Protein AF-A0A6N9TSB9-F1 (afdb_monomer_lite)

pLDDT: mean 78.75, std 9.74, range [46.22, 89.25]

Secondary structure (DSSP, 8-state):
---GGG---HHHHHHHTTHHHHHHT-TTS-HHHHHHHHHHHHHHHHHHHHHHH-HHHHHHTTHHHHHHHHHHHHH-

Radius of gyration: 14.08 Å; chains: 1; bounding box: 31×23×35 Å

Organism: Streptomyces halstedii (NCBI:txid1944)

Structure (mmCIF, N/CA/C/O backbone):
data_AF-A0A6N9TSB9-F1
#
_entry.id   AF-A0A6N9TSB9-F1
#
loop_
_atom_site.group_PDB
_atom_site.id
_atom_site.type_symbol
_atom_site.label_atom_id
_atom_site.label_alt_id
_atom_site.label_comp_id
_atom_site.label_asym_id
_atom_site.label_entity_id
_atom_site.label_seq_id
_atom_site.pdbx_PDB_ins_code
_atom_site.Cartn_x
_atom_site.Cartn_y
_atom_site.Cartn_z
_atom_site.occupancy
_atom_site.B_iso_or_equiv
_atom_site.auth_seq_id
_atom_site.auth_comp_id
_atom_site.auth_asym_id
_atom_site.auth_atom_id
_atom_site.pdbx_PDB_model_num
ATOM 1 N N . MET A 1 1 ? 20.773 -0.349 -17.362 1.00 46.22 1 MET A N 1
ATOM 2 C CA . MET A 1 1 ? 19.302 -0.268 -17.434 1.00 46.22 1 MET A CA 1
ATOM 3 C C . MET A 1 1 ? 18.808 -1.590 -16.878 1.00 46.22 1 MET A C 1
ATOM 5 O O . MET A 1 1 ? 19.189 -2.612 -17.432 1.00 46.22 1 MET A O 1
ATOM 9 N N . VAL A 1 2 ? 18.177 -1.597 -15.703 1.00 51.16 2 VAL A N 1
ATOM 10 C CA . VAL A 1 2 ? 17.673 -2.848 -15.112 1.00 51.16 2 VAL A CA 1
ATOM 11 C C . VAL A 1 2 ? 16.474 -3.254 -15.957 1.00 51.16 2 VAL A C 1
ATOM 13 O O . VAL A 1 2 ? 15.540 -2.467 -16.082 1.00 51.16 2 VAL A O 1
ATOM 16 N N . ASP A 1 3 ? 16.553 -4.408 -16.612 1.00 48.41 3 ASP A N 1
ATOM 17 C CA . ASP A 1 3 ? 15.465 -4.911 -17.443 1.00 48.41 3 ASP A CA 1
ATOM 18 C C . ASP A 1 3 ? 14.272 -5.233 -16.527 1.00 48.41 3 ASP A C 1
ATOM 20 O O . ASP A 1 3 ? 14.374 -6.054 -15.613 1.00 48.41 3 ASP A O 1
ATOM 24 N N . GLY A 1 4 ? 13.175 -4.493 -16.695 1.00 53.38 4 GLY A N 1
ATOM 25 C CA . GLY A 1 4 ? 12.006 -4.474 -15.805 1.00 53.38 4 GLY A CA 1
ATOM 26 C C . GLY A 1 4 ? 11.104 -5.705 -15.924 1.00 53.38 4 GLY A C 1
ATOM 27 O O . GLY A 1 4 ? 9.934 -5.659 -15.560 1.00 53.38 4 GLY A O 1
ATOM 28 N N . THR A 1 5 ? 11.616 -6.812 -16.451 1.00 50.72 5 THR A N 1
ATOM 29 C CA . THR A 1 5 ? 10.859 -8.033 -16.757 1.00 50.72 5 THR A CA 1
ATOM 30 C C . THR A 1 5 ? 10.665 -8.966 -15.556 1.00 50.72 5 THR A C 1
ATOM 32 O O . THR A 1 5 ? 9.948 -9.954 -15.667 1.00 50.72 5 THR A O 1
ATOM 35 N N . GLY A 1 6 ? 11.229 -8.637 -14.386 1.00 56.56 6 GLY A N 1
ATOM 36 C CA . GLY A 1 6 ? 10.983 -9.343 -13.117 1.00 56.56 6 GLY A CA 1
ATOM 37 C C . GLY A 1 6 ? 9.783 -8.824 -12.312 1.00 56.56 6 GLY A C 1
ATOM 38 O O . GLY A 1 6 ? 9.630 -9.188 -11.146 1.00 56.56 6 GLY A O 1
ATOM 39 N N . GLY A 1 7 ? 8.979 -7.924 -12.888 1.00 64.31 7 GLY A N 1
ATOM 40 C CA . GLY A 1 7 ? 7.846 -7.299 -12.213 1.00 64.31 7 GLY A CA 1
ATOM 41 C C . GLY A 1 7 ? 6.778 -8.318 -11.821 1.00 64.31 7 GLY A C 1
ATOM 42 O O . GLY A 1 7 ? 6.359 -9.124 -12.647 1.00 64.31 7 GLY A O 1
ATOM 43 N N . VAL A 1 8 ? 6.355 -8.246 -10.555 1.00 68.56 8 VAL A N 1
ATOM 44 C CA . VAL A 1 8 ? 5.305 -9.054 -9.917 1.00 68.56 8 VAL A CA 1
ATOM 45 C C . VAL A 1 8 ? 4.237 -9.530 -10.903 1.00 68.56 8 VAL A C 1
ATOM 47 O O . VAL A 1 8 ? 3.607 -8.721 -11.597 1.00 68.56 8 VAL A O 1
ATOM 50 N N . ASP A 1 9 ? 4.045 -10.850 -10.943 1.00 76.44 9 ASP A N 1
ATOM 51 C CA . ASP A 1 9 ? 3.121 -11.506 -11.858 1.00 76.44 9 ASP A CA 1
ATOM 52 C C . ASP A 1 9 ? 1.673 -11.037 -11.628 1.00 76.44 9 ASP A C 1
ATOM 54 O O . ASP A 1 9 ? 1.320 -10.472 -10.587 1.00 76.44 9 ASP A O 1
ATOM 58 N N . GLN A 1 10 ? 0.816 -11.247 -12.627 1.00 74.81 10 GLN A N 1
ATOM 59 C CA . GLN A 1 10 ? -0.551 -10.733 -12.605 1.00 74.81 10 GLN A CA 1
ATOM 60 C C . GLN A 1 10 ? -1.385 -11.310 -11.452 1.00 74.81 10 GLN A C 1
ATOM 62 O O . GLN A 1 10 ? -2.194 -10.584 -10.875 1.00 74.81 10 GLN A O 1
ATOM 67 N N . GLU A 1 11 ? -1.163 -12.569 -11.071 1.00 79.88 11 GLU A N 1
ATOM 68 C CA . GLU A 1 11 ? -1.861 -13.204 -9.953 1.00 79.88 11 GLU A CA 1
ATOM 69 C C . GLU A 1 11 ? -1.466 -12.536 -8.632 1.00 79.88 11 GLU A C 1
ATOM 71 O O . GLU A 1 11 ? -2.332 -12.148 -7.841 1.00 79.88 11 GLU A O 1
ATOM 76 N N . THR A 1 12 ? -0.170 -12.319 -8.414 1.00 76.00 12 THR A N 1
ATOM 77 C CA . TH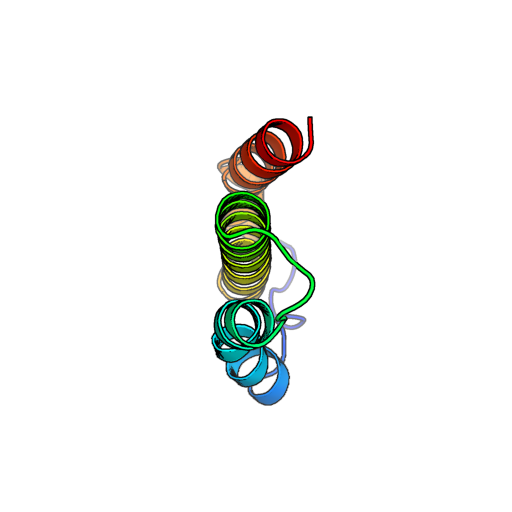R A 1 12 ? 0.327 -11.621 -7.224 1.00 76.00 12 THR A CA 1
ATOM 78 C C . THR A 1 12 ? -0.132 -10.158 -7.200 1.00 76.00 12 THR A C 1
ATOM 80 O O . THR A 1 12 ? -0.607 -9.681 -6.167 1.00 76.00 12 THR A O 1
ATOM 83 N N . ARG A 1 13 ? -0.115 -9.446 -8.337 1.00 73.69 13 ARG A N 1
ATOM 84 C CA . ARG A 1 13 ? -0.663 -8.077 -8.461 1.00 73.69 13 ARG A CA 1
ATOM 85 C C . ARG A 1 13 ? -2.149 -8.001 -8.109 1.00 73.69 13 ARG A C 1
ATOM 87 O O . ARG A 1 13 ? -2.567 -7.046 -7.448 1.00 73.69 13 ARG A O 1
ATOM 94 N N . SER A 1 14 ? -2.939 -8.981 -8.542 1.00 77.31 14 SER A N 1
ATOM 95 C CA . SER A 1 14 ? -4.366 -9.069 -8.225 1.00 77.31 14 SER A CA 1
ATOM 96 C C . SER A 1 14 ? -4.604 -9.365 -6.747 1.00 77.31 14 SER A C 1
ATOM 98 O O . SER A 1 14 ? -5.490 -8.760 -6.151 1.00 77.31 14 SER A O 1
ATOM 10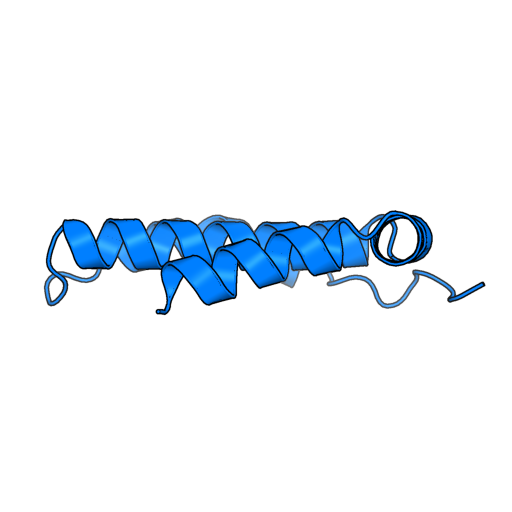0 N N . LYS A 1 15 ? -3.792 -10.224 -6.120 1.00 79.56 15 LYS A N 1
ATOM 101 C CA . LYS A 1 15 ? -3.888 -10.521 -4.679 1.00 79.56 15 LYS A CA 1
ATOM 102 C C . LYS A 1 15 ? -3.555 -9.316 -3.802 1.00 79.56 15 LYS A C 1
ATOM 104 O O . LYS A 1 15 ? -4.207 -9.116 -2.781 1.00 79.56 15 LYS A O 1
ATOM 109 N N . LEU A 1 16 ? -2.606 -8.476 -4.218 1.00 76.88 16 LEU A N 1
ATOM 110 C CA . LEU A 1 16 ? -2.220 -7.274 -3.469 1.00 76.88 16 LEU A CA 1
ATOM 111 C C . LEU A 1 16 ? -3.377 -6.272 -3.273 1.00 76.88 16 LEU A C 1
ATOM 113 O O . LEU A 1 16 ? -3.407 -5.578 -2.262 1.00 76.88 16 LEU A O 1
ATOM 117 N N . VAL A 1 17 ? -4.372 -6.237 -4.173 1.00 76.00 17 VAL A N 1
ATOM 118 C CA . VAL A 1 17 ? -5.595 -5.414 -4.001 1.00 76.00 17 VAL A CA 1
ATOM 119 C C . VAL A 1 17 ? -6.378 -5.785 -2.744 1.00 76.00 17 VAL A C 1
ATOM 121 O O . VAL A 1 17 ? -7.034 -4.924 -2.165 1.00 76.00 17 VAL A O 1
ATOM 124 N N . PHE A 1 18 ? -6.314 -7.046 -2.318 1.00 78.62 18 PHE A N 1
ATOM 125 C CA . PHE A 1 18 ? -7.117 -7.561 -1.211 1.00 78.62 18 PHE A CA 1
ATOM 126 C C . PHE A 1 18 ? -6.427 -7.446 0.150 1.00 78.62 18 PHE A C 1
ATOM 128 O O . PHE A 1 18 ? -7.081 -7.627 1.176 1.00 78.62 18 PHE A O 1
ATOM 135 N N . VAL A 1 19 ? -5.130 -7.125 0.189 1.00 75.06 19 VAL A N 1
ATOM 136 C CA . VAL A 1 19 ? -4.367 -7.026 1.445 1.00 75.06 19 VAL A CA 1
ATOM 137 C C . VAL A 1 19 ? -4.964 -5.978 2.399 1.00 75.06 19 VAL A C 1
ATOM 139 O O . VAL A 1 19 ? -5.128 -6.305 3.572 1.00 75.06 19 VAL A O 1
ATOM 142 N N . PRO A 1 20 ? -5.380 -4.774 1.950 1.00 70.12 20 PRO A N 1
ATOM 143 C CA . PRO A 1 20 ? -6.067 -3.818 2.823 1.00 70.12 20 PRO A CA 1
ATOM 144 C C . PRO A 1 20 ? -7.402 -4.341 3.376 1.00 70.12 20 PRO A C 1
ATOM 146 O O . PRO A 1 20 ? -7.744 -4.051 4.518 1.00 70.12 20 PRO A O 1
ATOM 149 N N . CYS A 1 21 ? -8.144 -5.134 2.596 1.00 72.62 21 CYS A N 1
ATOM 150 C CA . CYS A 1 21 ? -9.432 -5.693 3.013 1.00 72.62 21 CYS A CA 1
ATOM 151 C C . CYS A 1 21 ? -9.265 -6.771 4.093 1.00 72.62 21 CYS A C 1
ATOM 153 O O . CYS A 1 21 ? -10.001 -6.770 5.072 1.00 72.62 21 CYS A O 1
ATOM 155 N N . ALA A 1 22 ? -8.245 -7.628 3.980 1.00 75.50 22 ALA A N 1
ATOM 156 C CA . ALA A 1 22 ? -7.978 -8.687 4.959 1.00 75.50 22 ALA A CA 1
ATOM 157 C C . ALA A 1 22 ? -7.682 -8.155 6.377 1.00 75.50 22 ALA A C 1
ATOM 159 O O . ALA A 1 22 ? -7.872 -8.860 7.364 1.00 75.50 22 ALA A O 1
ATOM 160 N N . VAL A 1 23 ? -7.222 -6.906 6.488 1.00 71.19 23 V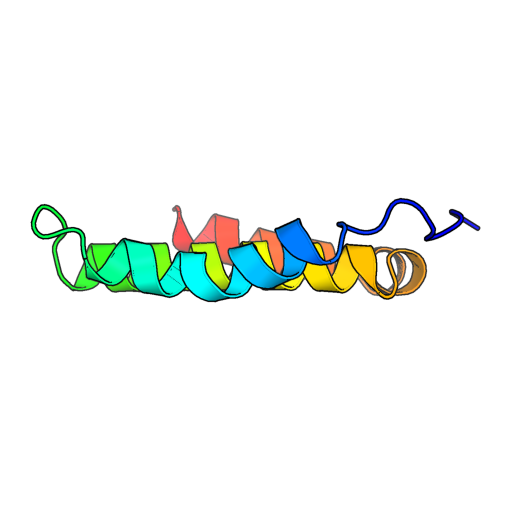AL A N 1
ATOM 161 C CA . VAL A 1 23 ? -6.928 -6.242 7.768 1.00 71.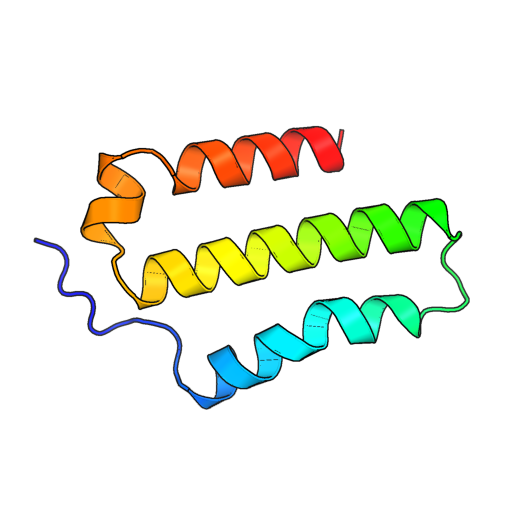19 23 VAL A CA 1
ATOM 162 C C . VAL A 1 23 ? -8.204 -5.764 8.466 1.00 71.19 23 VAL A C 1
ATOM 164 O O . VAL A 1 23 ? -8.253 -5.718 9.695 1.00 71.19 23 VAL A O 1
ATOM 167 N N . GLN A 1 24 ? -9.247 -5.430 7.701 1.00 68.56 24 GLN A N 1
ATOM 168 C CA . GLN A 1 24 ? -10.539 -4.997 8.244 1.00 68.56 24 GLN A CA 1
ATOM 169 C C . GLN A 1 24 ? -11.297 -6.155 8.914 1.00 68.56 24 GLN A C 1
ATOM 171 O O . GLN A 1 24 ? -12.064 -5.925 9.845 1.00 68.56 24 GLN A O 1
ATOM 176 N N . ASP A 1 25 ? -11.009 -7.394 8.508 1.00 76.56 25 ASP A N 1
ATOM 177 C CA . ASP A 1 25 ? -11.612 -8.619 9.048 1.00 76.56 25 ASP A CA 1
ATOM 178 C C . ASP A 1 25 ? -10.902 -9.160 10.307 1.00 76.56 25 ASP A C 1
ATOM 180 O O . ASP A 1 25 ? -11.169 -10.281 10.739 1.00 76.56 25 ASP A O 1
ATOM 184 N N . ALA A 1 26 ? -9.996 -8.388 10.919 1.00 81.12 26 ALA A N 1
ATOM 185 C CA . ALA A 1 26 ? -9.276 -8.774 12.132 1.00 81.12 26 ALA A CA 1
ATOM 186 C C . ALA A 1 26 ? -9.939 -8.174 13.396 1.00 81.12 26 ALA A C 1
ATOM 188 O O . ALA A 1 26 ? -9.605 -7.049 13.791 1.00 81.12 26 ALA A O 1
ATOM 189 N N . PRO A 1 27 ? -10.849 -8.905 14.080 1.00 80.50 27 PRO A N 1
ATOM 190 C CA . PRO A 1 27 ? -11.618 -8.387 15.219 1.00 80.50 27 PRO A CA 1
ATOM 191 C C . PRO A 1 27 ? -10.782 -8.178 16.491 1.00 80.50 27 PRO A C 1
ATOM 193 O O . PRO A 1 27 ? -11.260 -7.582 17.451 1.00 80.50 27 PRO A O 1
ATOM 196 N N . TRP A 1 28 ? -9.547 -8.684 16.522 1.00 88.62 28 TRP A N 1
ATOM 197 C CA . TRP A 1 28 ? -8.618 -8.525 17.645 1.00 88.62 28 TRP A CA 1
ATOM 198 C C . TRP A 1 28 ? -7.819 -7.214 17.603 1.00 88.62 28 TRP A C 1
ATOM 200 O O . TRP A 1 28 ? -7.053 -6.946 18.527 1.00 88.62 28 TRP A O 1
ATOM 210 N N . LEU A 1 29 ? -7.958 -6.413 16.543 1.00 86.19 29 LEU A N 1
ATOM 211 C CA . LEU A 1 29 ? -7.309 -5.111 16.411 1.00 86.19 29 LEU A CA 1
ATOM 212 C C . LEU A 1 29 ? -8.259 -3.989 16.829 1.00 86.19 29 LEU A C 1
ATOM 214 O O . LEU A 1 29 ? -9.451 -4.017 16.522 1.00 86.19 29 LEU A O 1
ATOM 218 N N . THR A 1 30 ? -7.726 -2.954 17.475 1.00 89.25 30 THR A N 1
ATOM 219 C CA . THR A 1 30 ? -8.477 -1.708 17.661 1.00 89.25 30 THR A CA 1
ATOM 220 C C . THR A 1 30 ? -8.669 -0.999 16.313 1.00 89.25 30 THR A C 1
ATOM 222 O O . THR A 1 30 ? -7.858 -1.189 15.402 1.00 89.25 30 THR A O 1
ATOM 225 N N . PRO A 1 31 ? -9.686 -0.127 16.167 1.00 85.94 31 PRO A N 1
ATOM 226 C CA . PRO A 1 31 ? -9.880 0.639 14.934 1.00 85.94 31 PRO A CA 1
ATOM 227 C C . PRO A 1 31 ? -8.632 1.428 14.506 1.00 85.94 31 PRO A C 1
ATOM 229 O O . PRO A 1 31 ? -8.301 1.480 13.327 1.00 85.94 31 PRO A O 1
ATOM 232 N N . ASP A 1 32 ? -7.895 1.987 15.469 1.00 86.38 32 ASP A N 1
ATOM 233 C CA . ASP A 1 32 ? -6.647 2.711 15.205 1.00 86.38 32 ASP A CA 1
ATOM 234 C C . ASP A 1 32 ? -5.544 1.784 14.660 1.00 86.38 32 ASP A C 1
ATOM 236 O O . ASP A 1 32 ? -4.870 2.114 13.684 1.00 86.38 32 ASP A O 1
ATOM 240 N N . GLN A 1 33 ? -5.411 0.575 15.217 1.00 85.81 33 GLN A N 1
ATOM 241 C CA . GLN A 1 33 ? -4.478 -0.436 14.711 1.00 85.81 33 GLN A CA 1
ATOM 242 C C . GLN A 1 33 ? -4.862 -0.919 13.307 1.00 85.81 33 GLN A C 1
ATOM 244 O O . GLN A 1 33 ? -3.983 -1.068 12.457 1.00 85.81 33 GLN A O 1
ATOM 249 N N . GLN A 1 34 ? -6.155 -1.120 13.035 1.00 85.38 34 GLN A N 1
ATOM 250 C CA . GLN A 1 34 ? -6.640 -1.476 11.698 1.00 85.38 34 GLN A CA 1
ATOM 251 C C . GLN A 1 34 ? -6.286 -0.388 10.677 1.00 85.38 34 GLN A C 1
ATOM 253 O O . GLN A 1 34 ? -5.748 -0.703 9.619 1.00 85.38 34 GLN A O 1
ATOM 258 N N . ILE A 1 35 ? -6.505 0.891 11.004 1.00 84.19 35 ILE A N 1
ATOM 259 C CA . ILE A 1 35 ? -6.180 2.023 10.120 1.00 84.19 35 ILE A CA 1
ATOM 260 C C . ILE A 1 35 ? -4.679 2.078 9.817 1.00 84.19 35 ILE A C 1
ATOM 262 O O . ILE A 1 35 ? -4.298 2.202 8.650 1.00 84.19 35 ILE A O 1
ATOM 266 N N . ARG A 1 36 ? -3.816 1.941 10.833 1.00 84.44 36 ARG A N 1
ATOM 267 C CA . ARG A 1 36 ? -2.356 1.936 10.632 1.00 84.44 36 ARG A CA 1
ATOM 268 C C . ARG A 1 36 ? -1.911 0.781 9.740 1.00 84.44 36 ARG A C 1
ATOM 270 O O . ARG A 1 36 ? -1.142 0.990 8.805 1.00 84.44 36 ARG A O 1
ATOM 277 N N . ILE A 1 37 ? -2.421 -0.426 9.982 1.00 85.12 37 ILE A N 1
ATOM 278 C CA . ILE A 1 37 ? -2.045 -1.609 9.198 1.00 85.12 37 ILE A CA 1
ATOM 279 C C . ILE A 1 37 ? -2.570 -1.497 7.758 1.00 85.12 37 ILE A C 1
ATOM 281 O O . ILE A 1 37 ? -1.832 -1.813 6.828 1.00 85.12 37 ILE A O 1
ATOM 285 N N . VAL A 1 38 ? -3.786 -0.981 7.541 1.00 85.75 38 VAL A N 1
ATOM 286 C CA . VAL A 1 38 ? -4.324 -0.685 6.199 1.00 85.75 38 VAL A CA 1
ATOM 287 C C . VAL A 1 38 ? -3.437 0.319 5.458 1.00 85.75 38 VAL A C 1
ATOM 289 O O . VAL A 1 38 ? -3.140 0.117 4.278 1.00 85.75 38 VAL A O 1
ATOM 292 N N . ALA A 1 39 ? -2.984 1.378 6.133 1.00 85.31 39 ALA A N 1
ATOM 293 C CA . ALA A 1 39 ? -2.104 2.384 5.543 1.00 85.31 39 ALA A CA 1
ATOM 294 C C . ALA A 1 39 ? -0.751 1.784 5.126 1.00 85.31 39 ALA A C 1
ATOM 296 O O . ALA A 1 39 ? -0.326 1.965 3.982 1.00 85.31 39 ALA A O 1
ATOM 297 N N . VAL A 1 40 ? -0.113 1.004 6.005 1.00 86.00 40 VAL A N 1
ATOM 298 C CA . VAL A 1 40 ? 1.153 0.310 5.709 1.00 86.00 40 VAL A CA 1
ATOM 299 C C . VAL A 1 40 ? 0.976 -0.704 4.573 1.00 86.00 40 VAL A C 1
ATOM 301 O O . VAL A 1 40 ? 1.757 -0.705 3.623 1.00 86.00 40 VAL A O 1
ATOM 304 N N . ALA A 1 41 ? -0.078 -1.523 4.608 1.00 85.75 41 ALA A N 1
ATOM 305 C CA . ALA A 1 41 ? -0.381 -2.498 3.559 1.00 85.75 41 ALA A CA 1
ATOM 306 C C . ALA A 1 41 ? -0.601 -1.841 2.187 1.00 85.75 41 ALA A C 1
ATOM 308 O O . ALA A 1 41 ? -0.138 -2.354 1.164 1.00 85.75 41 ALA A O 1
ATOM 309 N N . SER A 1 42 ? -1.281 -0.694 2.164 1.00 84.56 42 SER A N 1
ATOM 310 C CA . SER A 1 42 ? -1.522 0.080 0.943 1.00 84.56 42 SER A CA 1
ATOM 311 C C . SER A 1 42 ? -0.226 0.674 0.387 1.00 84.56 42 SER A C 1
ATOM 313 O O . SER A 1 42 ? 0.012 0.590 -0.818 1.00 84.56 42 SER A O 1
ATOM 315 N N . LEU A 1 43 ? 0.642 1.208 1.254 1.00 86.19 43 LEU A N 1
ATOM 316 C CA . LEU A 1 43 ? 1.962 1.732 0.878 1.00 86.19 43 LEU A CA 1
ATOM 317 C C . LEU A 1 43 ? 2.861 0.643 0.286 1.00 86.19 43 LEU A C 1
ATOM 319 O O . LEU A 1 43 ? 3.410 0.828 -0.800 1.00 86.19 43 LEU A O 1
ATOM 323 N N . VAL A 1 44 ? 2.968 -0.511 0.950 1.00 85.06 44 VAL A N 1
ATOM 324 C CA . VAL A 1 44 ? 3.767 -1.648 0.462 1.00 85.06 44 VAL A CA 1
ATOM 325 C C . VAL A 1 44 ? 3.222 -2.152 -0.876 1.00 85.06 44 VAL A C 1
ATOM 327 O O . VAL A 1 44 ? 3.985 -2.354 -1.818 1.00 85.06 44 VAL A O 1
ATOM 330 N N . THR A 1 45 ? 1.900 -2.278 -1.006 1.00 85.00 45 THR A N 1
ATOM 331 C CA . THR A 1 45 ? 1.250 -2.657 -2.271 1.00 85.00 45 THR A CA 1
ATOM 332 C C . THR A 1 45 ? 1.559 -1.667 -3.397 1.00 85.00 45 THR A C 1
ATOM 334 O O . THR A 1 45 ? 1.868 -2.081 -4.517 1.00 85.00 45 THR A O 1
ATOM 337 N N . GLY A 1 46 ? 1.510 -0.364 -3.109 1.00 84.69 46 GLY A N 1
ATOM 338 C CA . GLY A 1 46 ? 1.872 0.695 -4.051 1.00 84.69 46 GLY A CA 1
ATOM 339 C C . GLY A 1 46 ? 3.332 0.602 -4.493 1.00 84.69 46 GLY A C 1
ATOM 340 O O . GLY A 1 46 ? 3.602 0.608 -5.691 1.00 84.69 46 GLY A O 1
ATOM 341 N N . ALA A 1 47 ? 4.259 0.414 -3.551 1.00 85.00 47 ALA A N 1
ATOM 342 C CA . ALA A 1 47 ? 5.684 0.262 -3.841 1.00 85.00 47 ALA A CA 1
ATOM 343 C C . ALA A 1 47 ? 5.974 -0.944 -4.742 1.00 85.00 47 ALA A C 1
ATOM 345 O O . ALA A 1 47 ? 6.737 -0.838 -5.703 1.00 85.00 47 ALA A O 1
ATOM 346 N N . VAL A 1 48 ? 5.321 -2.077 -4.473 1.00 83.75 48 VAL A N 1
ATOM 347 C CA . VAL A 1 48 ? 5.449 -3.292 -5.285 1.00 83.75 48 VAL A CA 1
ATOM 348 C C . VAL A 1 48 ? 4.948 -3.069 -6.715 1.00 83.75 48 VAL A C 1
ATOM 350 O O . VAL A 1 48 ? 5.596 -3.509 -7.664 1.00 83.75 48 VAL A O 1
ATOM 353 N N . ARG A 1 49 ? 3.829 -2.355 -6.899 1.00 79.94 49 ARG A N 1
ATOM 354 C CA . ARG A 1 49 ? 3.329 -2.002 -8.239 1.00 79.94 49 ARG A CA 1
ATOM 355 C C . ARG A 1 49 ? 4.278 -1.077 -8.980 1.00 79.94 49 ARG A C 1
ATOM 357 O O . ARG A 1 49 ? 4.578 -1.347 -10.136 1.00 79.94 49 ARG A O 1
ATOM 364 N N . LEU A 1 50 ? 4.769 -0.046 -8.302 1.00 82.38 50 LEU A N 1
ATOM 365 C CA . LEU A 1 50 ? 5.659 0.958 -8.876 1.00 82.38 50 LEU A CA 1
ATOM 366 C C . LEU A 1 50 ? 6.958 0.302 -9.376 1.00 82.38 50 LEU A C 1
ATOM 368 O O . LEU A 1 50 ? 7.372 0.519 -10.511 1.00 82.38 50 LEU A O 1
ATOM 372 N N . LEU A 1 51 ? 7.525 -0.616 -8.587 1.00 81.88 51 LEU A N 1
ATOM 373 C CA . LEU A 1 51 ? 8.673 -1.435 -8.990 1.00 81.88 51 LEU A CA 1
ATOM 374 C C . LEU A 1 51 ? 8.372 -2.408 -10.137 1.00 81.88 51 LEU A C 1
ATOM 376 O O . LEU A 1 51 ? 9.269 -2.740 -10.905 1.00 81.88 51 LEU A O 1
ATOM 380 N N . ALA A 1 52 ? 7.139 -2.896 -10.245 1.00 81.81 52 ALA A N 1
ATOM 381 C CA . ALA A 1 52 ? 6.743 -3.824 -11.297 1.00 81.81 52 ALA A CA 1
ATOM 382 C C . ALA A 1 52 ? 6.348 -3.129 -12.614 1.00 81.81 52 ALA A C 1
ATOM 384 O O . ALA A 1 52 ? 6.204 -3.810 -13.629 1.00 81.81 52 ALA A O 1
ATOM 385 N N . GLU A 1 53 ? 6.089 -1.819 -12.604 1.00 82.00 53 GLU A N 1
ATOM 386 C CA . GLU A 1 53 ? 5.739 -1.025 -13.793 1.00 82.00 53 GLU A CA 1
ATOM 387 C C . GLU A 1 53 ? 6.947 -0.257 -14.327 1.00 82.00 53 GLU A C 1
ATOM 389 O O . GLU A 1 53 ? 7.237 -0.335 -15.518 1.00 82.00 53 GLU A O 1
ATOM 394 N N . ASP A 1 54 ? 7.670 0.447 -13.452 1.00 81.50 54 ASP A N 1
ATOM 395 C CA . ASP A 1 54 ? 8.814 1.270 -13.840 1.00 81.50 54 ASP A CA 1
ATOM 396 C C . ASP A 1 54 ? 9.863 1.354 -12.713 1.00 81.50 54 ASP A C 1
ATOM 398 O O . ASP A 1 54 ? 10.003 2.376 -12.028 1.00 81.50 54 ASP A O 1
ATOM 402 N N . PRO A 1 55 ? 10.643 0.277 -12.499 1.00 78.94 55 PRO A N 1
ATOM 403 C CA . PRO A 1 55 ? 11.642 0.243 -11.435 1.00 78.94 55 PRO A CA 1
ATOM 404 C C . PRO A 1 55 ? 12.761 1.274 -11.647 1.00 78.94 55 PRO A C 1
ATOM 406 O O . PRO A 1 55 ? 13.356 1.750 -10.679 1.00 78.94 55 PRO A O 1
ATOM 409 N N . GLY A 1 56 ? 13.058 1.635 -12.900 1.00 82.06 56 GLY A N 1
ATOM 410 C CA . GLY A 1 56 ? 14.095 2.610 -13.233 1.00 82.06 56 GLY A CA 1
ATOM 411 C C . GLY A 1 56 ? 13.732 4.009 -12.745 1.00 82.06 56 GLY A C 1
ATOM 412 O O . GLY A 1 56 ? 14.522 4.645 -12.038 1.00 82.06 56 GLY A O 1
ATOM 413 N N . THR A 1 57 ? 12.525 4.471 -13.061 1.00 81.19 57 THR A N 1
ATOM 414 C CA . THR A 1 57 ? 12.023 5.774 -12.602 1.00 81.19 57 THR A CA 1
ATOM 415 C C . THR A 1 57 ? 11.784 5.783 -11.094 1.00 81.19 57 THR A C 1
ATOM 417 O O . THR A 1 57 ? 12.192 6.737 -10.430 1.00 81.19 57 THR A O 1
ATOM 420 N N . ALA A 1 58 ? 11.240 4.700 -10.524 1.00 82.38 58 ALA A N 1
ATOM 421 C CA . ALA A 1 58 ? 11.008 4.543 -9.081 1.00 82.38 58 ALA A CA 1
ATOM 422 C C . ALA A 1 58 ? 12.244 4.858 -8.227 1.00 82.38 58 ALA A C 1
ATOM 424 O O . ALA A 1 58 ? 12.177 5.542 -7.200 1.00 82.38 58 ALA A O 1
ATOM 425 N N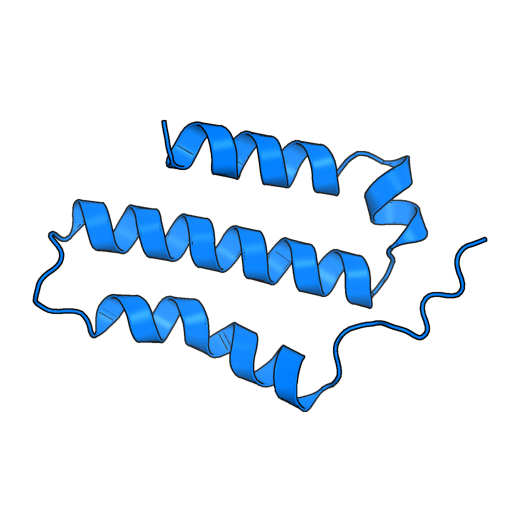 . ILE A 1 59 ? 13.381 4.301 -8.655 1.00 81.50 59 ILE A N 1
ATOM 426 C CA . ILE A 1 59 ? 14.660 4.384 -7.954 1.00 81.50 59 ILE A CA 1
ATOM 427 C C . ILE A 1 59 ? 15.312 5.741 -8.217 1.00 81.50 59 ILE A C 1
ATOM 429 O O . ILE A 1 59 ? 15.769 6.395 -7.282 1.00 81.50 59 ILE A O 1
ATOM 433 N N . THR A 1 60 ? 15.344 6.188 -9.473 1.00 85.94 60 THR A N 1
ATOM 434 C CA . THR A 1 60 ? 16.043 7.428 -9.856 1.00 85.94 60 THR A CA 1
ATOM 435 C C . THR A 1 60 ? 15.371 8.690 -9.321 1.00 85.94 60 THR A C 1
ATOM 437 O O . THR A 1 60 ? 16.061 9.644 -8.971 1.00 85.94 60 THR A O 1
ATOM 440 N N . THR A 1 61 ? 14.043 8.697 -9.199 1.00 85.25 61 THR A N 1
ATOM 441 C CA . THR A 1 61 ? 13.273 9.835 -8.662 1.00 85.25 61 THR A CA 1
ATOM 442 C C . THR A 1 61 ? 13.122 9.805 -7.137 1.00 85.25 61 THR A C 1
ATOM 444 O O . THR A 1 61 ? 12.597 10.750 -6.544 1.00 85.25 61 THR A O 1
ATOM 447 N N . GLY A 1 62 ? 13.569 8.726 -6.481 1.00 86.62 62 GLY A N 1
ATOM 448 C CA . GLY A 1 62 ? 13.462 8.549 -5.031 1.00 86.62 62 GLY A CA 1
ATOM 449 C C . GLY A 1 62 ? 12.030 8.336 -4.526 1.00 86.62 62 GLY A C 1
ATOM 450 O O . GLY A 1 62 ? 11.769 8.497 -3.332 1.00 86.62 62 GLY A O 1
ATOM 451 N N . GLU A 1 63 ? 11.080 7.990 -5.399 1.00 85.56 63 GLU A N 1
ATOM 452 C CA . GLU A 1 63 ? 9.705 7.647 -5.011 1.00 85.56 63 GLU A CA 1
ATOM 453 C C . GLU A 1 63 ? 9.665 6.470 -4.037 1.00 85.56 63 GLU A C 1
ATOM 455 O O . GLU A 1 63 ? 8.977 6.544 -3.017 1.00 85.56 63 GLU A O 1
ATOM 460 N N . LEU A 1 64 ? 10.479 5.438 -4.280 1.00 84.19 64 LEU A N 1
ATOM 461 C CA . LEU A 1 64 ? 10.589 4.293 -3.377 1.00 84.19 64 LEU A CA 1
ATOM 462 C C . LEU A 1 64 ? 11.089 4.710 -1.985 1.00 84.19 64 LEU A C 1
ATOM 464 O O . LEU A 1 64 ? 10.512 4.314 -0.976 1.00 84.19 64 LEU A O 1
ATOM 468 N N . SER A 1 65 ? 12.114 5.564 -1.923 1.00 85.44 65 SER A N 1
ATOM 469 C CA . SER A 1 65 ? 12.671 6.067 -0.661 1.00 85.44 65 SER A CA 1
ATOM 470 C C . SER A 1 65 ? 11.656 6.888 0.136 1.00 85.44 65 SER A C 1
ATOM 472 O O . SER A 1 65 ? 11.582 6.763 1.356 1.00 85.44 65 SER A O 1
ATOM 474 N N . ARG A 1 66 ? 10.835 7.703 -0.541 1.00 87.44 66 ARG A N 1
ATOM 475 C CA . ARG A 1 66 ? 9.761 8.471 0.107 1.00 87.44 66 ARG A CA 1
ATOM 476 C C . ARG A 1 66 ? 8.660 7.570 0.661 1.00 87.44 66 ARG A C 1
ATOM 478 O O . ARG A 1 66 ? 8.192 7.819 1.767 1.00 87.44 66 ARG A O 1
ATOM 485 N N . MET A 1 67 ? 8.269 6.522 -0.066 1.00 88.38 67 MET A N 1
ATOM 486 C CA . MET A 1 67 ? 7.284 5.553 0.430 1.00 88.38 67 MET A CA 1
ATOM 487 C C . MET A 1 67 ? 7.791 4.811 1.670 1.00 88.38 67 MET A C 1
ATOM 489 O O . MET A 1 67 ? 7.041 4.677 2.633 1.00 88.38 67 MET A O 1
ATOM 493 N N . TRP A 1 68 ? 9.060 4.392 1.693 1.00 85.06 68 TRP A N 1
ATOM 494 C CA . TRP A 1 68 ? 9.633 3.730 2.871 1.00 85.06 68 TRP A CA 1
ATOM 495 C C . TRP A 1 68 ? 9.747 4.655 4.082 1.00 85.06 68 TRP A C 1
ATOM 497 O O . TRP A 1 68 ? 9.407 4.232 5.179 1.00 85.06 68 TRP A O 1
ATOM 507 N N . ALA A 1 69 ? 10.089 5.931 3.894 1.00 87.75 69 ALA A N 1
ATOM 508 C CA . ALA A 1 69 ? 10.089 6.900 4.993 1.00 87.75 69 ALA A CA 1
ATOM 509 C C . ALA A 1 69 ? 8.695 7.084 5.632 1.00 87.75 69 ALA A C 1
ATOM 511 O O . ALA A 1 69 ? 8.585 7.290 6.839 1.00 87.75 69 ALA A O 1
ATOM 512 N N . LEU A 1 70 ? 7.618 6.988 4.839 1.00 83.62 70 LEU A N 1
ATOM 513 C CA . LEU A 1 70 ? 6.244 7.007 5.358 1.00 83.62 70 LEU A CA 1
ATOM 514 C C . LEU A 1 70 ? 5.908 5.736 6.143 1.00 83.62 70 LEU A C 1
ATOM 516 O O . LEU A 1 70 ? 5.205 5.816 7.149 1.00 83.62 70 LEU A O 1
ATOM 520 N N . VAL A 1 71 ? 6.414 4.579 5.706 1.00 82.81 71 VAL A N 1
ATOM 521 C CA . VAL A 1 71 ? 6.277 3.321 6.452 1.00 82.81 71 VAL A CA 1
ATOM 522 C C . VAL A 1 71 ? 7.020 3.414 7.780 1.00 82.81 71 VAL A C 1
ATOM 524 O O . VAL A 1 71 ? 6.409 3.136 8.806 1.00 82.81 71 VAL A O 1
ATOM 527 N N . ASP A 1 72 ? 8.272 3.879 7.780 1.00 83.81 72 ASP A N 1
ATOM 528 C CA . ASP A 1 72 ? 9.079 4.069 8.993 1.00 83.81 72 ASP A CA 1
ATOM 529 C C . ASP A 1 72 ? 8.392 5.005 9.995 1.00 83.81 72 ASP A C 1
ATOM 531 O O . ASP A 1 72 ? 8.390 4.746 11.196 1.00 83.81 72 ASP A O 1
ATOM 535 N N . HIS A 1 73 ? 7.744 6.068 9.512 1.00 80.12 73 HIS A N 1
ATOM 536 C CA . HIS A 1 73 ? 6.961 6.957 10.369 1.00 80.12 73 HIS A CA 1
ATOM 537 C C . HIS A 1 73 ? 5.679 6.304 10.9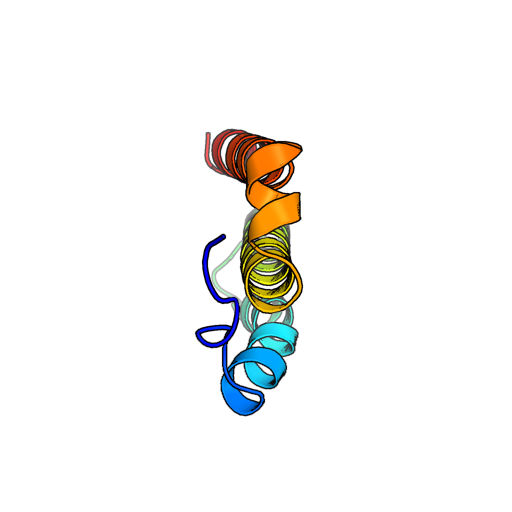09 1.00 80.12 73 HIS A C 1
ATOM 539 O O . HIS A 1 73 ? 5.276 6.596 12.029 1.00 80.12 73 HIS A O 1
ATOM 545 N N . ALA A 1 74 ? 5.028 5.436 10.133 1.00 75.38 74 ALA A N 1
ATOM 546 C CA . ALA A 1 74 ? 3.792 4.768 10.541 1.00 75.38 74 ALA A CA 1
ATOM 547 C C . ALA A 1 74 ? 4.014 3.629 11.556 1.00 75.38 74 ALA A C 1
ATOM 549 O O . ALA A 1 74 ? 3.074 3.268 12.270 1.00 75.38 74 ALA A O 1
ATOM 550 N N . ILE A 1 75 ? 5.224 3.055 11.597 1.00 72.88 75 ILE A N 1
ATOM 551 C CA . ILE A 1 75 ? 5.613 1.977 12.524 1.00 72.88 75 ILE A CA 1
ATOM 552 C C . ILE A 1 75 ? 6.323 2.471 13.797 1.00 72.88 75 ILE A C 1
ATOM 554 O O . ILE A 1 75 ? 6.467 1.679 14.728 1.00 72.88 75 ILE A O 1
ATOM 558 N N . ALA A 1 76 ? 6.777 3.730 13.825 1.00 70.94 76 ALA A N 1
ATOM 559 C CA . ALA A 1 76 ? 7.392 4.383 14.987 1.00 70.94 76 ALA A CA 1
ATOM 560 C C . ALA A 1 76 ? 6.351 4.831 16.028 1.00 70.94 76 ALA A C 1
ATOM 562 O O . ALA A 1 76 ? 6.683 4.768 17.234 1.00 70.94 76 ALA A O 1
#

Foldseek 3Di:
DPDLVPQDDPVRLVVLVCQLVVLVPDPPDDPLRNVLSSLLSVLVSVLSNCSNPCVPCCVVVCVNVVSVVVNVVSVD

Sequence (76 aa):
MVDGTGGVDQETRSKLVFVPCAVQDAPWLTPDQQIRIVAVASLVTGAVRLLAEDPGTAITTGELSRMWALVDHAIA